Protein AF-A0A534GR05-F1 (afdb_monomer)

Sequence (87 aa):
MHRHGLIKLPGGTLIELDAYPAVTKPRPTPPGELPPGMAIVSFACEGLRRCARAVPVAPGLLRGVGAAATLKGAAGELIELVEAGEL

Structure (mmCIF, N/CA/C/O backbone):
data_AF-A0A534GR05-F1
#
_entry.id   AF-A0A534GR05-F1
#
loop_
_atom_site.group_PDB
_atom_site.id
_atom_site.type_symbol
_atom_site.label_atom_id
_atom_site.label_alt_id
_atom_site.label_comp_id
_atom_site.label_asym_id
_atom_site.label_entity_id
_atom_site.label_seq_id
_atom_site.pdbx_PDB_ins_code
_atom_site.Cartn_x
_atom_site.Cartn_y
_atom_site.Cartn_z
_atom_site.occupancy
_atom_site.B_iso_or_equiv
_atom_site.auth_seq_id
_atom_site.auth_comp_id
_atom_site.auth_asym_id
_atom_site.auth_atom_id
_atom_site.pdbx_PDB_model_num
ATOM 1 N N . MET A 1 1 ? -1.395 -12.827 -22.903 1.00 57.56 1 MET A N 1
ATOM 2 C CA . MET A 1 1 ? -2.134 -12.307 -21.735 1.00 57.56 1 MET A CA 1
ATOM 3 C C . MET A 1 1 ? -1.207 -12.412 -20.537 1.00 57.56 1 MET A C 1
ATOM 5 O O . MET A 1 1 ? -0.617 -13.474 -20.360 1.00 57.56 1 MET A O 1
ATOM 9 N N . HIS A 1 2 ? -0.985 -11.327 -19.797 1.00 75.12 2 HIS A N 1
ATOM 10 C CA . HIS A 1 2 ? -0.153 -11.383 -18.594 1.00 75.12 2 HIS A CA 1
ATOM 11 C C . HIS A 1 2 ? -0.978 -11.908 -17.417 1.00 75.12 2 HIS A C 1
ATOM 13 O O . HIS A 1 2 ? -2.208 -11.845 -17.439 1.00 75.12 2 HIS A O 1
ATOM 19 N N . ARG A 1 3 ? -0.306 -12.508 -16.430 1.00 87.19 3 ARG A N 1
ATOM 20 C CA . ARG A 1 3 ? -0.982 -12.999 -15.225 1.00 87.19 3 ARG A CA 1
ATOM 21 C C . ARG A 1 3 ? -1.551 -11.789 -14.497 1.00 87.19 3 ARG A C 1
ATOM 23 O O . ARG A 1 3 ? -0.802 -10.855 -14.248 1.00 87.19 3 ARG A O 1
ATOM 30 N N . HIS A 1 4 ? -2.825 -11.831 -14.150 1.00 89.31 4 HIS A N 1
ATOM 31 C CA . HIS A 1 4 ? -3.432 -10.827 -13.292 1.00 89.31 4 HIS A CA 1
ATOM 32 C C . HIS A 1 4 ? -4.124 -11.511 -12.118 1.00 89.31 4 HIS A C 1
ATOM 34 O O . HIS A 1 4 ? -4.478 -12.694 -12.185 1.00 89.31 4 HIS A O 1
ATOM 40 N N . GLY A 1 5 ? -4.254 -10.779 -11.022 1.00 91.06 5 GLY A N 1
ATOM 41 C CA . GLY A 1 5 ? -4.974 -11.184 -9.828 1.00 91.06 5 GLY A CA 1
ATOM 42 C C . GLY A 1 5 ? -5.928 -10.080 -9.412 1.00 91.06 5 GLY A C 1
ATOM 43 O O . GLY A 1 5 ? -5.643 -8.903 -9.603 1.00 91.06 5 GLY A O 1
ATOM 44 N N . LEU A 1 6 ? -7.058 -10.467 -8.831 1.00 93.38 6 LEU A N 1
ATOM 45 C CA . LEU A 1 6 ? -8.050 -9.523 -8.347 1.00 93.38 6 LEU A CA 1
ATOM 46 C C . LEU A 1 6 ? -8.457 -9.896 -6.926 1.00 93.38 6 LEU A C 1
ATOM 48 O O . LEU A 1 6 ? -8.812 -11.042 -6.647 1.00 93.38 6 LEU A O 1
ATOM 52 N N . ILE A 1 7 ? -8.426 -8.910 -6.038 1.00 91.62 7 ILE A N 1
ATOM 53 C CA . ILE A 1 7 ? -8.898 -9.011 -4.661 1.00 91.62 7 ILE A CA 1
ATOM 54 C C . ILE A 1 7 ? -10.136 -8.130 -4.549 1.00 91.62 7 ILE A C 1
ATOM 56 O O . ILE A 1 7 ? -10.062 -6.914 -4.713 1.00 91.62 7 ILE A O 1
ATOM 60 N N . LYS A 1 8 ? -11.287 -8.745 -4.273 1.00 91.56 8 LYS A N 1
ATOM 61 C CA . LYS A 1 8 ? -12.513 -8.002 -3.975 1.00 91.56 8 LYS A CA 1
ATOM 62 C C . LYS A 1 8 ? -12.462 -7.513 -2.537 1.00 91.56 8 LYS A C 1
ATOM 64 O O . LYS A 1 8 ? -12.220 -8.304 -1.627 1.00 91.56 8 LYS A O 1
ATOM 69 N N . LEU A 1 9 ? -12.734 -6.235 -2.348 1.00 85.75 9 LEU A N 1
ATOM 70 C CA . LEU A 1 9 ? -12.895 -5.620 -1.043 1.00 85.75 9 LEU A CA 1
ATOM 71 C C . LEU A 1 9 ? -14.389 -5.359 -0.776 1.00 85.75 9 LEU A C 1
ATOM 73 O O . LEU A 1 9 ? -15.191 -5.267 -1.716 1.00 85.75 9 LEU A O 1
ATOM 77 N N . PRO A 1 10 ? -14.801 -5.244 0.498 1.00 84.56 10 PRO A N 1
ATOM 78 C CA . PRO A 1 10 ? -16.150 -4.812 0.845 1.00 84.56 10 PRO A CA 1
ATOM 79 C C . PRO A 1 10 ? -16.521 -3.459 0.214 1.00 84.56 10 PRO A C 1
ATOM 81 O O . PRO A 1 10 ? -15.664 -2.671 -0.188 1.00 84.56 10 PRO A O 1
ATOM 84 N N . GLY A 1 11 ? -17.824 -3.187 0.108 1.00 83.94 11 GLY A N 1
ATOM 85 C CA . GLY A 1 11 ? -18.325 -1.923 -0.448 1.00 83.94 11 GLY A CA 1
ATOM 86 C C . GLY A 1 11 ? -18.168 -1.783 -1.967 1.00 83.94 11 GLY A C 1
ATOM 87 O O . GLY A 1 11 ? -18.355 -0.695 -2.498 1.00 83.94 11 GLY A O 1
ATOM 88 N N . GLY A 1 12 ? -17.839 -2.871 -2.672 1.00 82.38 12 GLY A N 1
ATOM 89 C CA . GLY A 1 12 ? -17.747 -2.880 -4.135 1.00 82.38 12 GLY A CA 1
ATOM 90 C C . GLY A 1 12 ? -16.424 -2.350 -4.688 1.00 82.38 12 GLY A C 1
ATOM 91 O O . GLY A 1 12 ? -16.361 -2.001 -5.863 1.00 82.38 12 GLY A O 1
ATOM 92 N N . THR A 1 13 ? -15.372 -2.297 -3.867 1.00 84.44 13 THR A N 1
ATOM 93 C CA . THR A 1 13 ? -14.026 -1.899 -4.303 1.00 84.44 13 THR A CA 1
ATOM 94 C C . THR A 1 13 ? -13.142 -3.117 -4.595 1.00 84.44 13 THR A C 1
ATOM 96 O O . THR A 1 13 ? -13.469 -4.252 -4.241 1.00 84.44 13 THR A O 1
ATOM 99 N N . LEU A 1 14 ? -12.054 -2.909 -5.340 1.00 89.69 14 LEU A N 1
ATOM 100 C CA . LEU A 1 14 ? -11.230 -3.97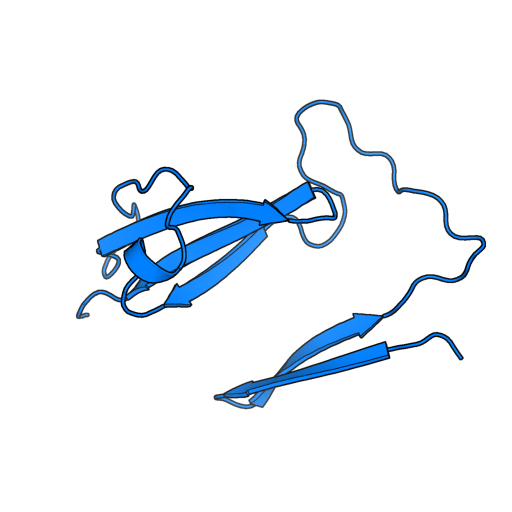2 -5.921 1.00 89.69 14 LEU A CA 1
ATOM 101 C C . LEU A 1 14 ? -9.755 -3.550 -5.859 1.00 89.69 14 LEU A C 1
ATOM 103 O O . LEU A 1 14 ? -9.448 -2.386 -6.111 1.00 89.69 14 LEU A O 1
ATOM 107 N N . ILE A 1 15 ? -8.852 -4.4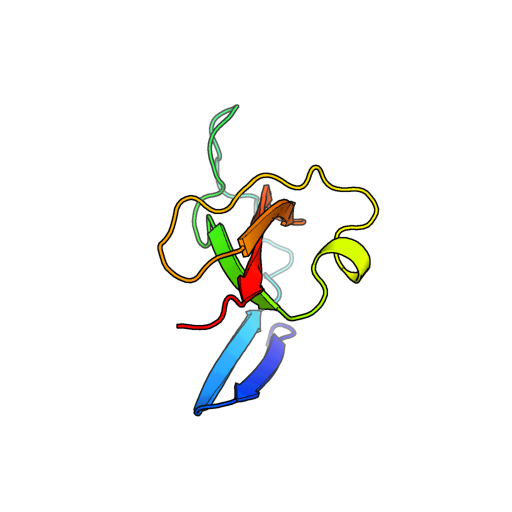92 -5.585 1.00 88.44 15 ILE A N 1
ATOM 108 C CA . ILE A 1 15 ? -7.421 -4.354 -5.886 1.00 88.44 15 ILE A CA 1
ATOM 109 C C . ILE A 1 15 ? -7.120 -5.278 -7.060 1.00 88.44 15 ILE A C 1
ATOM 111 O O . ILE A 1 15 ? -7.328 -6.488 -6.967 1.00 88.44 15 ILE A O 1
ATOM 115 N N . GLU A 1 16 ? -6.620 -4.712 -8.148 1.00 90.62 16 GLU A N 1
ATOM 116 C CA . GLU A 1 16 ? -6.154 -5.450 -9.318 1.00 90.62 16 GLU A CA 1
ATOM 117 C C . GLU A 1 16 ? -4.624 -5.437 -9.354 1.00 90.62 16 GLU A C 1
ATOM 119 O O . 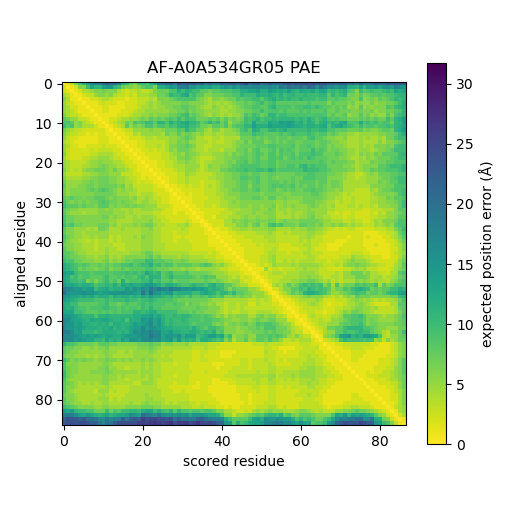GLU A 1 16 ? -3.987 -4.410 -9.116 1.00 90.62 16 GLU A O 1
ATOM 124 N N . LEU A 1 17 ? -4.033 -6.604 -9.599 1.00 87.75 17 LEU A N 1
ATOM 125 C CA . LEU A 1 17 ? -2.596 -6.793 -9.710 1.00 87.75 17 LEU A CA 1
ATOM 126 C C . LEU A 1 17 ? -2.286 -7.382 -11.075 1.00 87.75 17 LEU A C 1
ATOM 128 O O . LEU A 1 17 ? -2.502 -8.573 -11.293 1.00 87.75 17 LEU A O 1
ATOM 132 N N . ASP A 1 18 ? -1.706 -6.575 -11.951 1.00 87.44 18 ASP A N 1
ATOM 133 C CA . ASP A 1 18 ? -1.230 -7.021 -13.253 1.00 87.44 18 ASP A CA 1
ATOM 134 C C . ASP A 1 18 ? 0.266 -7.318 -13.220 1.00 87.44 18 ASP A C 1
ATOM 136 O O . ASP A 1 18 ? 1.094 -6.474 -12.864 1.00 87.44 18 ASP A O 1
ATOM 140 N N . ALA A 1 19 ? 0.642 -8.525 -13.640 1.00 86.88 19 ALA A N 1
ATOM 141 C CA . ALA A 1 19 ? 2.036 -8.833 -13.892 1.00 86.88 19 ALA A CA 1
ATOM 142 C C . ALA A 1 19 ? 2.510 -8.064 -15.125 1.00 86.88 19 ALA A C 1
ATOM 144 O O . ALA A 1 19 ? 1.911 -8.125 -16.202 1.00 86.88 19 ALA A O 1
ATOM 145 N N . TYR A 1 20 ? 3.651 -7.404 -14.992 1.00 86.62 20 TYR A N 1
ATOM 146 C CA . TYR A 1 20 ? 4.305 -6.803 -16.138 1.00 86.62 20 TYR A CA 1
ATOM 147 C C . TYR A 1 20 ? 4.793 -7.868 -17.146 1.00 86.62 20 TYR A C 1
ATOM 149 O O . TYR A 1 20 ? 5.163 -8.982 -16.758 1.00 86.62 20 TYR A O 1
ATOM 157 N N . PRO A 1 21 ? 4.851 -7.535 -18.450 1.00 89.62 21 PRO A N 1
ATOM 158 C CA . PRO A 1 21 ? 5.610 -8.306 -19.429 1.00 89.62 21 PRO A CA 1
ATOM 159 C C . PRO A 1 21 ? 7.077 -8.492 -19.016 1.00 89.62 21 PRO A C 1
ATOM 161 O O . PRO A 1 21 ? 7.667 -7.622 -18.382 1.00 89.62 21 PRO A O 1
ATOM 164 N N . ALA A 1 22 ? 7.715 -9.572 -19.481 1.00 89.44 22 ALA A N 1
ATOM 165 C CA . ALA A 1 22 ? 9.135 -9.835 -19.209 1.00 89.44 22 ALA A CA 1
ATOM 166 C C . ALA A 1 22 ? 10.087 -8.744 -19.748 1.00 89.44 22 ALA A C 1
ATOM 168 O O . ALA A 1 22 ? 11.210 -8.614 -19.275 1.00 89.44 22 ALA A O 1
ATOM 169 N N . VAL A 1 23 ? 9.640 -7.957 -20.733 1.00 94.06 23 VAL A N 1
ATOM 170 C CA . VAL A 1 23 ? 10.412 -6.853 -21.329 1.00 94.06 23 VAL A CA 1
ATOM 171 C C . VAL A 1 23 ? 10.324 -5.543 -20.537 1.00 94.06 23 VAL A C 1
ATOM 173 O O . VAL A 1 23 ? 10.999 -4.573 -20.888 1.00 94.06 23 VAL A O 1
ATOM 176 N N . THR A 1 24 ? 9.491 -5.478 -19.493 1.00 91.94 24 THR A N 1
ATOM 177 C CA . THR A 1 24 ? 9.318 -4.259 -18.699 1.00 91.94 24 THR A CA 1
ATOM 178 C C . THR A 1 24 ? 10.584 -3.926 -17.921 1.00 91.94 24 THR A C 1
ATOM 180 O O . THR A 1 24 ? 11.190 -4.779 -17.277 1.00 91.94 24 THR A O 1
ATOM 183 N N . LYS A 1 25 ? 10.958 -2.646 -17.948 1.00 90.56 25 LYS A N 1
ATOM 184 C CA . LYS A 1 25 ? 12.069 -2.096 -17.167 1.00 90.56 25 LYS A CA 1
ATOM 185 C C . LYS A 1 25 ? 11.539 -1.327 -15.951 1.00 90.56 25 LYS A C 1
ATOM 187 O O . LYS A 1 25 ? 10.437 -0.779 -16.034 1.00 90.56 25 LYS A O 1
ATOM 192 N N . PRO A 1 26 ? 12.311 -1.237 -14.852 1.00 86.31 26 PRO A N 1
ATOM 193 C CA . PRO A 1 26 ? 11.963 -0.380 -13.724 1.00 86.31 26 PRO A CA 1
ATOM 194 C C . PRO A 1 26 ? 11.725 1.062 -14.174 1.00 86.31 26 PRO A C 1
ATOM 196 O O . PRO A 1 26 ? 12.439 1.585 -15.034 1.00 86.31 26 PRO A O 1
ATOM 199 N N . ARG A 1 27 ? 10.724 1.713 -13.583 1.00 87.00 27 ARG A N 1
ATOM 200 C CA . ARG A 1 27 ? 10.463 3.130 -13.833 1.00 87.00 27 ARG A CA 1
ATOM 201 C C . ARG A 1 27 ? 11.476 3.970 -13.030 1.00 87.00 27 ARG A C 1
ATOM 203 O O . ARG A 1 27 ? 11.739 3.628 -11.875 1.00 87.00 27 ARG A O 1
ATOM 210 N N . PRO A 1 28 ? 12.068 5.037 -13.601 1.00 90.62 28 PRO A N 1
ATOM 211 C CA . PRO A 1 28 ? 13.035 5.862 -12.879 1.00 90.62 28 PRO A CA 1
ATOM 212 C C . PRO A 1 28 ? 12.442 6.416 -11.579 1.00 90.62 28 PRO A C 1
ATOM 214 O O . PRO A 1 28 ? 11.347 6.973 -11.597 1.00 90.62 28 PRO A O 1
ATOM 217 N N . THR A 1 29 ? 13.166 6.263 -10.471 1.00 89.44 29 THR A N 1
ATOM 218 C CA . THR A 1 29 ? 12.794 6.801 -9.153 1.00 89.44 29 THR A CA 1
ATOM 219 C C . THR A 1 29 ? 14.012 7.520 -8.581 1.00 89.44 29 THR A C 1
ATOM 221 O O . THR A 1 29 ? 15.057 6.876 -8.436 1.00 89.44 29 THR A O 1
ATOM 224 N N . PRO A 1 30 ? 13.944 8.834 -8.308 1.00 91.12 30 PRO A N 1
ATOM 225 C CA . PRO A 1 30 ? 15.069 9.536 -7.707 1.00 91.12 30 PRO A CA 1
ATOM 226 C C . PRO A 1 30 ? 15.401 8.983 -6.306 1.00 91.12 30 PRO A C 1
ATOM 228 O O . PRO A 1 30 ? 14.508 8.502 -5.604 1.00 91.12 30 PRO A O 1
ATOM 231 N N . PRO A 1 31 ? 16.673 9.031 -5.869 1.00 90.75 31 PRO A N 1
ATOM 232 C CA . PRO A 1 31 ? 17.051 8.572 -4.536 1.00 90.75 31 PRO A CA 1
ATOM 233 C C . PRO A 1 31 ? 16.285 9.318 -3.438 1.00 90.75 31 PRO A C 1
ATOM 235 O O . PRO A 1 31 ? 16.313 10.542 -3.389 1.00 90.75 31 PRO A O 1
ATOM 238 N N . GLY A 1 32 ? 15.631 8.571 -2.548 1.00 89.75 32 GLY A N 1
ATOM 239 C CA . GLY A 1 32 ? 14.847 9.126 -1.438 1.00 89.75 32 GLY A CA 1
ATOM 240 C C . GLY A 1 32 ? 13.384 9.437 -1.769 1.00 89.75 32 GLY A C 1
ATOM 241 O O . GLY A 1 32 ? 12.612 9.673 -0.845 1.00 89.75 32 GLY A O 1
ATOM 242 N N . GLU A 1 33 ? 12.987 9.369 -3.040 1.00 92.06 33 GLU A N 1
ATOM 243 C CA . GLU A 1 33 ? 11.614 9.643 -3.470 1.00 92.06 33 GLU A CA 1
ATOM 244 C C . GLU A 1 33 ? 10.718 8.397 -3.426 1.00 92.06 33 GLU A C 1
ATOM 246 O O . GLU A 1 33 ? 11.181 7.250 -3.391 1.00 92.06 33 GLU A O 1
ATOM 251 N N . LEU A 1 34 ? 9.405 8.636 -3.448 1.00 92.56 34 LEU A N 1
ATOM 252 C CA . LEU A 1 34 ? 8.396 7.586 -3.583 1.00 92.56 34 LEU A CA 1
ATOM 253 C C . LEU A 1 34 ? 8.345 7.040 -5.014 1.00 92.56 34 LEU A C 1
ATOM 255 O O . LEU A 1 34 ? 8.667 7.758 -5.968 1.00 92.56 34 LEU A O 1
ATOM 259 N N . PRO A 1 35 ? 7.937 5.769 -5.191 1.00 91.25 35 PRO A N 1
ATOM 260 C CA . PRO A 1 35 ? 7.892 5.181 -6.512 1.00 91.25 35 PRO A CA 1
ATOM 261 C C . PRO A 1 35 ? 6.854 5.892 -7.389 1.00 91.25 35 PRO A C 1
ATOM 263 O O . PRO A 1 35 ? 5.783 6.290 -6.922 1.00 91.25 35 PRO A O 1
ATOM 266 N N . PRO A 1 36 ? 7.128 6.006 -8.692 1.00 87.44 36 PRO A N 1
ATOM 267 C CA . PRO A 1 36 ? 6.149 6.494 -9.647 1.00 87.44 36 PRO A CA 1
ATOM 268 C C . PRO A 1 36 ? 4.995 5.486 -9.807 1.00 87.44 36 PRO A C 1
ATOM 270 O O . PRO A 1 36 ? 5.218 4.315 -10.115 1.00 87.44 36 PRO A O 1
ATOM 273 N N . GLY A 1 37 ? 3.754 5.954 -9.654 1.00 86.75 37 GLY A N 1
ATOM 274 C CA . GLY A 1 37 ? 2.550 5.116 -9.654 1.00 86.75 37 GLY A CA 1
ATOM 275 C C . GLY A 1 37 ? 1.847 5.165 -8.298 1.0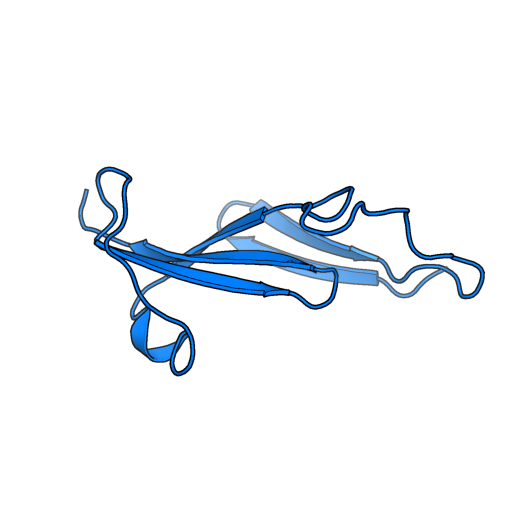0 86.75 37 GLY A C 1
ATOM 276 O O . GLY A 1 37 ? 1.586 6.251 -7.786 1.00 86.75 37 GLY A O 1
ATOM 277 N N . MET A 1 38 ? 1.532 4.000 -7.722 1.00 89.00 38 MET A N 1
ATOM 278 C CA . MET A 1 38 ? 0.962 3.926 -6.376 1.00 89.00 38 MET A CA 1
ATOM 279 C C . MET A 1 38 ? 2.055 4.190 -5.337 1.00 89.00 38 MET A C 1
ATOM 281 O O . MET A 1 38 ? 2.871 3.321 -5.051 1.00 89.00 38 MET A O 1
ATOM 285 N N . ALA A 1 39 ? 2.083 5.415 -4.817 1.00 93.25 39 ALA A N 1
ATOM 286 C CA . ALA A 1 39 ? 3.104 5.882 -3.882 1.00 93.25 39 ALA A CA 1
ATOM 287 C C . ALA A 1 39 ? 2.784 5.528 -2.421 1.00 93.25 39 ALA A C 1
ATOM 289 O O . ALA A 1 39 ? 3.689 5.198 -1.656 1.00 93.25 39 ALA A O 1
ATOM 290 N N . ILE A 1 40 ? 1.503 5.582 -2.044 1.00 93.75 40 ILE A N 1
ATOM 291 C CA . ILE A 1 40 ? 1.006 5.217 -0.716 1.00 93.75 40 ILE A CA 1
ATOM 292 C C . ILE A 1 40 ? -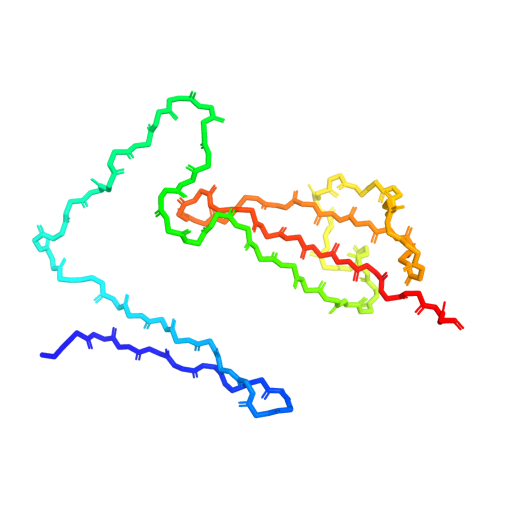0.380 4.574 -0.816 1.00 93.75 40 ILE A C 1
ATOM 294 O O . ILE A 1 40 ? -1.190 4.960 -1.660 1.00 93.75 40 ILE A O 1
ATOM 298 N N . VAL A 1 41 ? -0.653 3.617 0.068 1.00 90.31 41 VAL A N 1
ATOM 299 C CA . VAL A 1 41 ? -1.987 3.080 0.341 1.00 90.31 41 VAL A CA 1
ATOM 300 C C . VAL A 1 41 ? -2.181 2.947 1.850 1.00 90.31 41 VAL A C 1
ATOM 302 O O . VAL A 1 41 ? -1.297 2.445 2.542 1.00 90.31 41 VAL A O 1
ATOM 305 N N . SER A 1 42 ? -3.338 3.380 2.349 1.00 89.75 42 SER A N 1
ATOM 306 C CA . SER A 1 42 ? -3.682 3.312 3.770 1.00 89.75 42 SER A CA 1
ATOM 307 C C . SER A 1 42 ? -4.854 2.363 3.990 1.00 89.75 42 SER A C 1
ATOM 309 O O . SER A 1 42 ? -5.880 2.465 3.315 1.00 89.75 42 SER A O 1
ATOM 311 N N . PHE A 1 43 ? -4.714 1.452 4.950 1.00 87.69 43 PHE A N 1
ATOM 312 C CA . PHE A 1 43 ? -5.757 0.518 5.359 1.00 87.69 43 PHE A CA 1
ATOM 313 C C . PHE A 1 43 ? -6.131 0.761 6.816 1.00 87.69 43 PHE A C 1
ATOM 315 O O . PHE A 1 43 ? -5.272 0.722 7.696 1.00 87.69 43 PHE A O 1
ATOM 322 N N . ALA A 1 44 ? -7.424 0.945 7.076 1.00 87.56 44 ALA A N 1
ATOM 323 C CA . ALA A 1 44 ? -7.942 0.830 8.430 1.00 87.56 44 ALA A CA 1
ATOM 324 C C . ALA A 1 44 ? -7.884 -0.641 8.870 1.00 87.56 44 ALA A C 1
ATOM 326 O O . ALA A 1 44 ? -8.240 -1.544 8.107 1.00 87.56 44 ALA A O 1
ATOM 327 N N . CYS A 1 45 ? -7.433 -0.890 10.093 1.00 86.75 45 CYS A N 1
ATOM 328 C CA . CYS A 1 45 ? -7.376 -2.221 10.677 1.00 86.75 45 CYS A CA 1
ATOM 329 C C . CYS A 1 45 ? -7.729 -2.192 12.162 1.00 86.75 45 CYS A C 1
ATOM 331 O O . CYS A 1 45 ? -7.536 -1.177 12.826 1.00 86.75 45 CYS A O 1
ATOM 333 N N . GLU A 1 46 ? -8.171 -3.341 12.668 1.00 88.06 46 GLU A N 1
ATOM 334 C CA . GLU A 1 46 ? -8.275 -3.611 14.099 1.00 88.06 46 GLU A CA 1
ATOM 335 C C . GLU A 1 46 ? -7.039 -4.388 14.570 1.00 88.06 46 GLU A C 1
ATOM 337 O O . GLU A 1 46 ? -6.625 -5.379 13.952 1.00 88.06 46 GLU A O 1
ATOM 342 N N . GLY A 1 47 ? -6.447 -3.966 15.686 1.00 86.62 47 GLY A N 1
ATOM 343 C CA . GLY A 1 47 ? -5.329 -4.670 16.307 1.00 86.62 47 GLY A CA 1
ATOM 344 C C . GLY A 1 47 ? -4.008 -4.461 15.566 1.00 86.62 47 GLY A C 1
ATOM 345 O O . GLY A 1 47 ? -3.273 -5.420 15.303 1.00 86.62 47 GLY A O 1
ATOM 346 N N . LEU A 1 48 ? -3.663 -3.204 15.290 1.00 88.75 48 LEU A N 1
ATOM 347 C CA . LEU A 1 48 ? -2.467 -2.763 14.570 1.00 88.75 48 LEU A CA 1
ATOM 348 C C . LEU A 1 48 ? -1.188 -3.460 15.048 1.00 88.75 48 LEU A C 1
ATOM 350 O O . LEU A 1 48 ? -0.383 -3.922 14.241 1.00 88.75 48 LEU A O 1
ATOM 354 N N . ARG A 1 49 ? -1.011 -3.615 16.366 1.00 83.94 49 ARG A N 1
ATOM 355 C CA . ARG A 1 49 ? 0.179 -4.270 16.947 1.00 83.94 49 ARG A CA 1
ATOM 356 C C . ARG A 1 49 ? 0.346 -5.730 16.519 1.00 83.94 49 ARG A C 1
ATOM 358 O O . ARG A 1 49 ? 1.466 -6.239 16.525 1.00 83.94 49 ARG A O 1
ATOM 365 N N . ARG A 1 50 ? -0.738 -6.421 16.155 1.00 84.06 50 ARG A N 1
ATOM 366 C CA . ARG A 1 50 ? -0.683 -7.792 15.632 1.00 84.06 50 ARG A CA 1
ATOM 367 C C . ARG A 1 50 ? -0.185 -7.815 14.190 1.00 84.06 50 ARG A C 1
ATOM 369 O O . ARG A 1 50 ? 0.585 -8.710 13.852 1.00 84.06 50 ARG A O 1
ATOM 376 N N . CYS A 1 51 ? -0.597 -6.841 13.383 1.00 78.88 51 CYS A N 1
ATOM 377 C CA . CYS A 1 51 ? -0.244 -6.730 11.968 1.00 78.88 51 CYS A CA 1
ATOM 378 C C . CYS A 1 51 ? 1.159 -6.134 11.758 1.00 78.88 51 CYS A C 1
ATOM 380 O O . CYS A 1 51 ? 1.877 -6.548 10.855 1.00 78.88 51 CYS A O 1
ATOM 382 N N . ALA A 1 52 ? 1.580 -5.216 12.631 1.00 79.31 52 ALA A N 1
ATOM 383 C CA . ALA A 1 52 ? 2.805 -4.427 12.504 1.00 79.31 52 ALA A CA 1
ATOM 384 C C . ALA A 1 52 ? 3.902 -4.832 13.513 1.00 79.31 52 ALA A C 1
ATOM 386 O O . ALA A 1 52 ? 4.615 -3.982 14.038 1.00 79.31 52 ALA A O 1
ATOM 387 N N . ARG A 1 53 ? 4.062 -6.133 13.810 1.00 74.00 53 ARG A N 1
ATOM 388 C CA . ARG A 1 53 ? 4.943 -6.631 14.898 1.00 74.00 53 ARG A CA 1
ATOM 389 C C . ARG A 1 53 ? 6.411 -6.181 14.838 1.00 74.00 53 ARG A C 1
ATOM 391 O O . ARG A 1 53 ? 7.084 -6.250 15.861 1.00 74.00 53 ARG A O 1
ATOM 398 N N . ALA A 1 54 ? 6.903 -5.746 13.680 1.00 78.69 54 ALA A N 1
ATOM 399 C CA . ALA A 1 54 ? 8.290 -5.318 13.472 1.00 78.69 54 ALA A CA 1
ATOM 400 C C . ALA A 1 54 ? 8.420 -3.881 12.932 1.00 78.69 54 ALA A C 1
ATOM 402 O O . ALA A 1 54 ? 9.505 -3.479 12.518 1.00 78.69 54 ALA A O 1
ATOM 403 N N . VAL A 1 55 ? 7.327 -3.115 12.906 1.00 85.94 55 VAL A N 1
ATOM 404 C CA . VAL A 1 55 ? 7.294 -1.767 12.329 1.00 85.94 55 VAL A CA 1
ATOM 405 C C . VAL A 1 55 ? 7.036 -0.762 13.452 1.00 85.94 55 VAL A C 1
ATOM 407 O O . VAL A 1 55 ? 6.158 -1.012 14.283 1.00 85.94 55 VAL A O 1
ATOM 410 N N . PRO A 1 56 ? 7.777 0.360 13.519 1.00 87.81 56 PRO A N 1
ATOM 411 C CA . PRO A 1 56 ? 7.483 1.418 14.474 1.00 87.81 56 PRO A CA 1
ATOM 412 C C . PRO A 1 56 ? 6.027 1.876 14.360 1.00 87.81 56 PRO A C 1
ATOM 414 O O . PRO A 1 56 ? 5.538 2.168 13.270 1.00 87.81 56 PRO A O 1
ATOM 417 N N . VAL A 1 57 ? 5.352 1.930 15.505 1.00 88.44 57 VAL A N 1
ATOM 418 C CA . VAL A 1 57 ? 3.982 2.432 15.620 1.00 88.44 57 VAL A CA 1
ATOM 419 C C . VAL A 1 57 ? 4.050 3.842 16.194 1.00 88.44 57 VAL A C 1
ATOM 421 O O . VAL A 1 57 ? 4.638 4.041 17.259 1.00 88.44 57 VAL A O 1
ATOM 424 N N . ALA A 1 58 ? 3.442 4.803 15.508 1.00 87.88 58 ALA A N 1
ATOM 425 C CA . ALA A 1 58 ? 3.337 6.193 15.936 1.00 87.88 58 ALA A CA 1
ATOM 426 C C . ALA A 1 58 ? 1.866 6.566 16.203 1.00 87.88 58 ALA A C 1
ATOM 428 O O . ALA A 1 58 ? 0.966 5.913 15.672 1.00 87.88 58 ALA A O 1
ATOM 429 N N . PRO A 1 59 ? 1.585 7.595 17.022 1.00 87.38 59 PRO A N 1
ATOM 430 C CA . PRO A 1 59 ? 0.238 8.146 17.130 1.00 87.38 59 PRO A CA 1
ATOM 431 C C . PRO A 1 59 ? -0.288 8.595 15.761 1.00 87.38 59 PRO A C 1
ATOM 433 O O . PRO A 1 59 ? 0.458 9.174 14.968 1.00 87.38 59 PRO A O 1
ATOM 436 N N . GLY A 1 60 ? 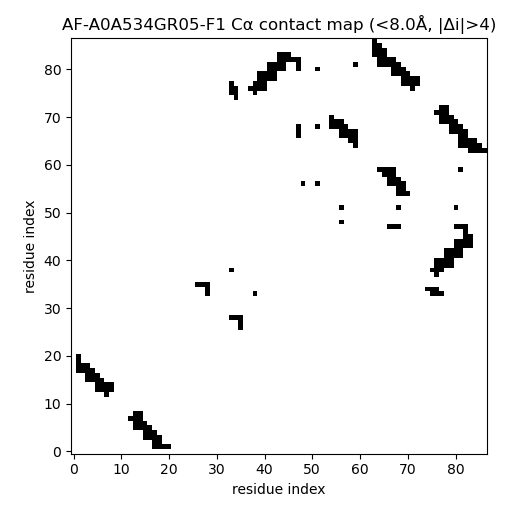-1.568 8.339 15.489 1.00 82.94 60 GLY A N 1
ATOM 437 C CA . GLY A 1 60 ? -2.216 8.846 14.284 1.00 82.94 60 GLY A CA 1
ATOM 438 C C . GLY A 1 60 ? -2.354 10.366 14.326 1.00 82.94 60 GLY A C 1
ATOM 439 O O . GLY A 1 60 ? -2.607 10.945 15.380 1.00 82.94 60 GLY A O 1
ATOM 440 N N . LEU A 1 61 ? -2.199 11.020 13.174 1.00 81.38 61 L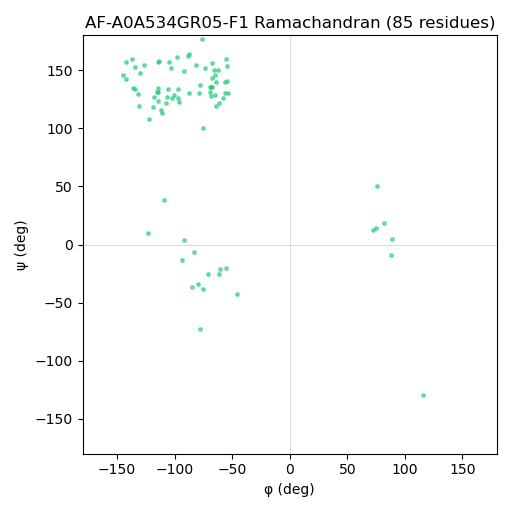EU A N 1
ATOM 441 C CA . LEU A 1 61 ? -2.354 12.477 13.058 1.00 81.38 61 LEU A CA 1
ATOM 442 C C . LEU A 1 61 ? -3.775 12.904 12.653 1.00 81.38 61 LEU A C 1
ATOM 444 O O . LEU A 1 61 ? -4.115 14.082 12.742 1.00 81.38 61 LEU A O 1
ATOM 448 N N . LEU A 1 62 ? -4.603 11.961 12.198 1.00 76.12 62 LEU A N 1
ATOM 449 C CA . LEU A 1 62 ? -5.980 12.213 11.778 1.00 76.12 62 LEU A CA 1
ATOM 450 C C . LEU A 1 62 ? -6.957 12.026 12.946 1.00 76.12 62 LEU A C 1
ATOM 452 O O . LEU A 1 62 ? -6.746 11.206 13.837 1.00 76.12 62 LEU A O 1
ATOM 456 N N . ARG A 1 63 ? -8.062 12.779 12.929 1.00 75.25 63 ARG A N 1
ATOM 457 C CA . ARG A 1 63 ? -9.166 12.585 13.883 1.00 75.25 63 ARG A CA 1
ATOM 458 C C . ARG A 1 63 ? -9.805 11.210 13.688 1.00 75.25 63 ARG A C 1
ATOM 460 O O . ARG A 1 63 ? -9.993 10.788 12.552 1.00 75.25 63 ARG A O 1
ATOM 467 N N . GLY A 1 64 ? -10.158 10.548 14.791 1.00 75.38 64 GLY A N 1
ATOM 468 C CA . GLY A 1 64 ? -10.742 9.200 14.763 1.00 75.38 64 GLY A CA 1
ATOM 469 C C . GLY A 1 64 ? -9.729 8.089 14.466 1.00 75.38 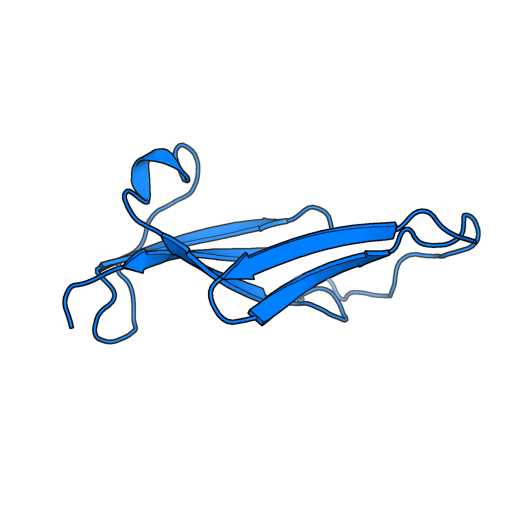64 GLY A C 1
ATOM 470 O O . GLY A 1 64 ? -10.121 6.970 14.159 1.00 75.38 64 GLY A O 1
ATOM 471 N N . VAL A 1 65 ? -8.426 8.381 14.546 1.00 79.44 65 VAL A N 1
ATOM 472 C CA . VAL A 1 65 ? -7.350 7.396 14.393 1.00 79.44 65 VAL A CA 1
ATOM 473 C C . VAL A 1 65 ? -6.593 7.265 15.706 1.00 79.44 65 VAL A C 1
ATOM 475 O O . VAL A 1 65 ? -6.165 8.265 16.278 1.00 79.44 65 VAL A O 1
ATOM 478 N N . GLY A 1 66 ? -6.378 6.029 16.163 1.00 83.12 66 GLY A N 1
ATOM 479 C CA . GLY A 1 66 ? -5.564 5.770 17.351 1.00 83.12 66 GLY A CA 1
ATOM 480 C C . GLY A 1 66 ? -4.066 5.870 17.056 1.00 83.12 66 GLY A C 1
ATOM 481 O O . GLY A 1 66 ? -3.374 6.806 17.457 1.00 83.12 66 GLY A O 1
ATOM 482 N N . ALA A 1 67 ? -3.549 4.876 16.344 1.00 90.75 67 ALA A N 1
ATOM 483 C CA . ALA A 1 67 ? -2.138 4.754 16.006 1.00 90.75 67 ALA A CA 1
ATOM 484 C C . ALA A 1 67 ? -1.976 4.317 14.549 1.00 90.75 67 ALA A C 1
ATOM 486 O O . ALA A 1 67 ? -2.895 3.749 13.965 1.00 90.75 67 ALA A O 1
ATOM 487 N N . ALA A 1 68 ? -0.806 4.562 13.973 1.00 92.31 68 ALA A N 1
ATOM 488 C CA . ALA A 1 68 ? -0.469 4.152 12.622 1.00 92.31 68 ALA A CA 1
ATOM 489 C C . ALA A 1 68 ? 0.929 3.528 12.565 1.00 92.31 68 ALA A C 1
ATOM 491 O O . ALA A 1 68 ? 1.808 3.835 13.375 1.00 92.31 68 ALA A O 1
ATOM 492 N N . ALA A 1 69 ? 1.130 2.639 11.601 1.00 93.06 69 ALA A N 1
ATOM 493 C CA . ALA A 1 69 ? 2.430 2.082 11.268 1.00 93.06 69 ALA A CA 1
ATOM 494 C C . ALA A 1 69 ? 2.606 2.106 9.752 1.00 93.06 69 ALA A C 1
ATOM 496 O O . ALA A 1 69 ? 1.712 1.686 9.016 1.00 93.06 69 ALA A O 1
ATOM 497 N N . THR A 1 70 ? 3.769 2.554 9.289 1.00 92.88 70 THR A N 1
ATOM 498 C CA . THR A 1 70 ? 4.076 2.631 7.859 1.00 92.88 70 THR A CA 1
ATOM 499 C C . THR A 1 70 ? 5.198 1.664 7.523 1.00 92.88 70 THR A C 1
ATOM 501 O O . THR A 1 70 ? 6.290 1.734 8.085 1.00 92.88 70 THR A O 1
ATOM 504 N N . LEU A 1 71 ? 4.930 0.763 6.585 1.00 91.69 71 LEU A N 1
ATOM 505 C CA . LEU A 1 71 ? 5.898 -0.172 6.022 1.00 91.69 71 LEU A CA 1
ATOM 506 C C . LEU A 1 71 ? 6.163 0.140 4.550 1.00 91.69 71 LEU A C 1
ATOM 508 O O . LEU A 1 71 ? 5.358 0.779 3.877 1.00 91.69 71 LEU A O 1
ATOM 512 N N . LYS A 1 72 ? 7.315 -0.316 4.056 1.00 90.69 72 LYS A N 1
ATOM 513 C CA . LYS A 1 72 ? 7.686 -0.199 2.646 1.00 90.69 72 LYS A CA 1
ATOM 514 C C . LYS A 1 72 ? 7.343 -1.497 1.920 1.00 90.69 72 LYS A C 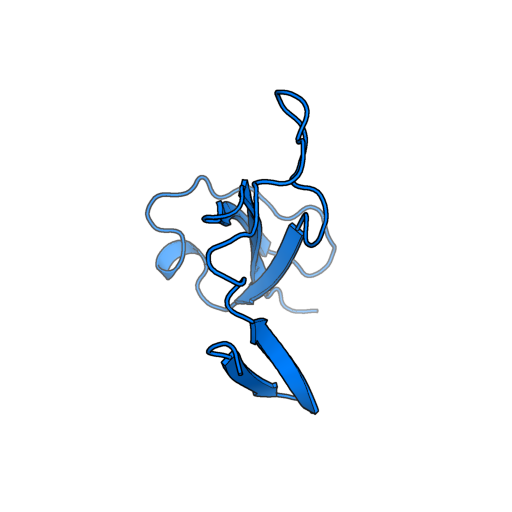1
ATOM 516 O O . LYS A 1 72 ? 7.810 -2.564 2.318 1.00 90.69 72 LYS A O 1
ATOM 521 N N . GLY A 1 73 ? 6.517 -1.396 0.887 1.00 88.69 73 GLY A N 1
ATOM 522 C CA . GLY A 1 73 ? 6.150 -2.500 0.014 1.00 88.69 73 GLY A CA 1
ATOM 523 C C . GLY A 1 73 ? 7.253 -2.864 -0.982 1.00 88.69 73 GLY A C 1
ATOM 524 O O . GLY A 1 73 ? 8.323 -2.247 -1.032 1.00 88.69 73 GLY A O 1
ATOM 525 N N . ALA A 1 74 ? 7.005 -3.910 -1.769 1.00 84.94 74 ALA A N 1
ATOM 526 C CA . ALA A 1 74 ? 8.016 -4.519 -2.635 1.00 84.94 74 ALA A CA 1
ATOM 527 C C . ALA A 1 74 ? 8.405 -3.643 -3.840 1.00 84.94 74 ALA A C 1
ATOM 529 O O . ALA A 1 74 ? 9.520 -3.776 -4.346 1.00 84.94 74 ALA A O 1
ATOM 530 N N . ALA A 1 75 ? 7.523 -2.744 -4.288 1.00 83.12 75 ALA A N 1
ATOM 531 C CA . ALA A 1 75 ? 7.818 -1.766 -5.336 1.00 83.12 75 ALA A CA 1
ATOM 532 C C . ALA A 1 75 ? 8.334 -0.431 -4.764 1.00 83.12 75 ALA A C 1
ATOM 534 O O . ALA A 1 75 ? 8.608 0.506 -5.513 1.00 83.12 75 ALA A O 1
ATOM 535 N N . GLY A 1 76 ? 8.523 -0.359 -3.444 1.00 88.19 76 GLY A N 1
ATOM 536 C CA . GLY A 1 76 ? 8.989 0.819 -2.728 1.00 88.19 76 GLY A CA 1
ATOM 537 C C . GLY A 1 76 ? 7.881 1.767 -2.273 1.00 88.19 76 GLY A C 1
ATOM 538 O O . GLY A 1 76 ? 8.198 2.821 -1.725 1.00 88.19 76 GLY A O 1
ATOM 539 N N . GLU A 1 77 ? 6.622 1.395 -2.479 1.00 92.62 77 GLU A N 1
ATOM 540 C CA . GLU A 1 77 ? 5.435 2.118 -2.040 1.00 92.62 77 GLU A CA 1
ATOM 541 C C . GLU A 1 77 ? 5.310 2.100 -0.518 1.00 92.62 77 GLU A C 1
ATOM 543 O O . GLU A 1 77 ? 5.828 1.205 0.154 1.00 92.62 77 GLU A O 1
ATOM 548 N N . LEU A 1 78 ? 4.608 3.080 0.039 1.00 94.25 78 LEU A N 1
ATOM 549 C CA . LEU A 1 78 ? 4.245 3.073 1.447 1.00 94.25 78 LEU A CA 1
ATOM 550 C C . LEU A 1 78 ? 2.927 2.323 1.640 1.00 94.25 78 LEU A C 1
ATOM 552 O O . LEU A 1 78 ? 1.931 2.599 0.975 1.00 94.25 78 LEU A O 1
ATOM 556 N N . ILE A 1 79 ? 2.919 1.392 2.583 1.00 92.56 79 ILE A N 1
ATOM 557 C CA . ILE A 1 79 ? 1.714 0.729 3.067 1.00 92.56 79 ILE A CA 1
ATOM 558 C C . ILE A 1 79 ? 1.508 1.220 4.494 1.00 92.56 79 ILE A C 1
ATOM 560 O O . ILE A 1 79 ? 2.317 0.956 5.383 1.00 92.56 79 ILE A O 1
ATOM 564 N N . GLU A 1 80 ? 0.448 1.977 4.708 1.00 93.12 80 GLU A N 1
ATOM 565 C CA . GLU A 1 80 ? 0.080 2.485 6.017 1.00 93.12 80 GLU A CA 1
ATOM 566 C C . GLU A 1 80 ? -1.045 1.630 6.598 1.00 93.12 80 GLU A C 1
ATOM 568 O O . GLU A 1 80 ? -2.063 1.372 5.955 1.00 93.12 80 GLU A O 1
ATOM 573 N N . LEU A 1 81 ? -0.850 1.176 7.830 1.00 91.75 81 LEU A N 1
ATOM 574 C CA . LEU A 1 81 ? -1.880 0.531 8.627 1.00 91.75 81 LEU A CA 1
ATOM 575 C C . LEU A 1 81 ? -2.316 1.502 9.712 1.00 91.75 81 LEU A C 1
ATOM 577 O O . LEU A 1 81 ? -1.484 2.007 10.465 1.00 91.75 81 LEU A O 1
ATOM 581 N N . VAL A 1 82 ? -3.617 1.739 9.785 1.00 91.00 82 VAL A N 1
ATOM 582 C CA . VAL A 1 82 ? -4.235 2.737 10.649 1.00 91.00 82 VAL A CA 1
ATOM 583 C C . VAL A 1 82 ? -5.164 2.011 11.613 1.00 91.00 82 VAL A C 1
ATOM 585 O O . VAL A 1 82 ? -6.111 1.359 11.183 1.00 91.00 82 VAL A O 1
ATOM 588 N N . GLU A 1 83 ? -4.895 2.096 12.914 1.00 90.88 83 GLU A N 1
ATOM 589 C CA . GLU A 1 83 ? -5.815 1.586 13.931 1.00 90.88 83 GLU A CA 1
ATOM 590 C C . GLU A 1 83 ? -7.111 2.397 13.866 1.00 90.88 83 GLU A C 1
ATOM 592 O O . GLU A 1 83 ? -7.092 3.620 14.065 1.00 90.88 83 GLU A O 1
ATOM 597 N N . ALA A 1 84 ? -8.218 1.713 13.581 1.00 83.44 84 ALA A N 1
ATOM 598 C CA . ALA A 1 84 ? -9.534 2.329 13.586 1.00 83.44 84 ALA A CA 1
ATOM 599 C C . ALA A 1 84 ? -9.842 2.851 14.999 1.00 83.44 84 ALA A C 1
ATOM 601 O O . ALA A 1 84 ? -9.799 2.099 15.971 1.00 83.44 84 ALA A O 1
ATOM 602 N N . GLY A 1 85 ? -10.103 4.152 15.125 1.00 70.56 85 GLY A N 1
ATOM 603 C CA . GLY A 1 85 ? -10.642 4.729 16.352 1.00 70.56 85 GLY A CA 1
ATOM 604 C C . GLY A 1 85 ? -12.167 4.675 16.364 1.00 70.56 85 GLY A C 1
ATOM 605 O O . GLY A 1 85 ? -12.807 4.499 15.326 1.00 70.56 85 GLY A O 1
ATOM 606 N N . GLU A 1 86 ? -12.753 4.862 17.544 1.00 58.69 86 GLU A N 1
ATOM 607 C CA . GLU A 1 86 ? -14.164 5.237 17.637 1.00 58.69 86 GLU A CA 1
ATOM 608 C C . GLU A 1 86 ? -14.324 6.672 17.098 1.00 58.69 86 GLU A C 1
ATOM 610 O O . GLU A 1 86 ? -13.487 7.539 17.374 1.00 58.69 86 GLU A O 1
ATOM 615 N N . LEU A 1 87 ? -15.351 6.892 16.269 1.00 51.78 87 LEU A N 1
ATOM 616 C CA . LEU A 1 87 ? -15.707 8.210 15.726 1.00 51.78 87 LEU A CA 1
ATOM 617 C C . LEU A 1 87 ? -16.368 9.096 16.784 1.00 51.78 87 LEU A C 1
ATOM 619 O O . LEU A 1 87 ? -17.253 8.582 17.505 1.00 51.78 87 LEU A O 1
#

Radius of gyration: 15.69 Å; Cα contacts (8 Å, |Δi|>4): 132; chains: 1; bounding box: 35×26×39 Å

Mean predicted aligned error: 6.07 Å

Nearest PDB structures (foldseek):
  2rk0-assembly1_B  TM=5.409E-01  e=3.390E-01  Parafrankia sp. EAN1pec
  3ecj-assembly1_B  TM=6.396E-01  e=7.116E-01  Brevibacterium fuscum
  5zsz-assembly1_A  TM=5.897E-01  e=7.116E-01  Diaphorobacter sp. DS2
  3hpv-assembly1_D  TM=5.978E-01  e=1.320E+00  Pseudomonas alkylphenolica
  9c3c-assembly1_b  TM=3.715E-01  e=3.776E+00  Oryctolagus cuniculus

Foldseek 3Di:
DFDKDWDADPPGDIDIGTDDDPPDDQDDDPPPGAGPDQQEDEDEDAPVCVVQVPFDKAQDPDPQWGIKTWDQDPSRHIYIYTHGGDD

Secondary structure (DSSP, 8-state):
---EEEEE-GGG-EEEEEPPPTTPPPPP--TTSPPSS--EEEEEES-HHHH-TTS-EEE-SSTTEEEEEEEE-TTS-EEEEEEEPP-

Solvent-accessible surface area (backbone atoms only — not comparable to full-atom values): 5503 Å² total; per-residue (Å²): 135,66,64,65,49,76,46,82,46,82,96,84,42,73,50,78,46,74,48,74,61,92,85,64,71,87,76,86,57,62,92,95,57,62,31,82,77,76,37,67,50,77,42,78,37,84,61,48,70,75,79,40,75,90,47,72,74,42,75,38,91,53,88,48,37,54,33,30,32,68,46,73,47,96,79,54,16,39,40,32,42,30,21,66,39,78,123

pLDDT: mean 86.26, std 7.64, range [51.78, 94.25]